Protein AF-A0A370B8Z1-F1 (afdb_monomer_lite)

Foldseek 3Di:
DDWAAAPPQWIFDWDPDWDFLLVAPLQFFWDWDFDDDPPDPDGPGTHIYRDDDDRDDRRDTTIGTPDIDGDPPPPPD

Organism: NCBI:txid2282652

Structure (mmCIF, N/CA/C/O backbone):
data_AF-A0A370B8Z1-F1
#
_entry.id   AF-A0A370B8Z1-F1
#
loop_
_atom_site.group_PDB
_atom_site.id
_atom_site.type_symbol
_atom_site.label_atom_id
_atom_site.label_alt_id
_atom_site.label_comp_id
_atom_site.label_asym_id
_atom_site.label_entity_id
_atom_site.label_seq_id
_atom_site.pdbx_PDB_ins_code
_atom_site.Cartn_x
_atom_site.Cartn_y
_atom_site.Cartn_z
_atom_site.occupancy
_atom_site.B_iso_or_equiv
_atom_site.auth_seq_id
_atom_site.auth_comp_id
_atom_site.auth_asym_id
_atom_site.auth_atom_id
_atom_site.pdbx_PDB_model_num
ATOM 1 N N . MET A 1 1 ? -7.656 2.701 -10.669 1.00 67.94 1 MET A N 1
ATOM 2 C CA . MET A 1 1 ? -6.660 2.477 -9.591 1.00 67.94 1 MET A CA 1
ATOM 3 C C . MET A 1 1 ? -5.701 1.390 -10.032 1.00 67.94 1 MET A C 1
ATOM 5 O O . MET A 1 1 ? -6.170 0.352 -10.490 1.00 67.94 1 MET A O 1
ATOM 9 N N . ARG A 1 2 ? -4.390 1.641 -9.953 1.00 77.12 2 ARG A N 1
ATOM 10 C CA . ARG A 1 2 ? -3.351 0.712 -10.420 1.00 77.12 2 ARG A CA 1
ATOM 11 C C . ARG A 1 2 ? -3.109 -0.385 -9.367 1.00 77.12 2 ARG A C 1
ATOM 13 O O . ARG A 1 2 ? -3.058 -0.053 -8.182 1.00 77.12 2 ARG A O 1
ATOM 20 N N . PRO A 1 3 ? -3.016 -1.669 -9.748 1.00 86.81 3 PRO A N 1
ATOM 21 C CA . PRO A 1 3 ? -2.575 -2.718 -8.837 1.00 86.81 3 PRO A CA 1
ATOM 22 C C . PRO A 1 3 ? -1.055 -2.627 -8.622 1.00 86.81 3 PRO A C 1
ATOM 24 O O . PRO A 1 3 ? -0.315 -2.325 -9.558 1.00 86.81 3 PRO A O 1
ATOM 27 N N . TYR A 1 4 ? -0.600 -2.901 -7.401 1.00 88.94 4 TYR A N 1
ATOM 28 C C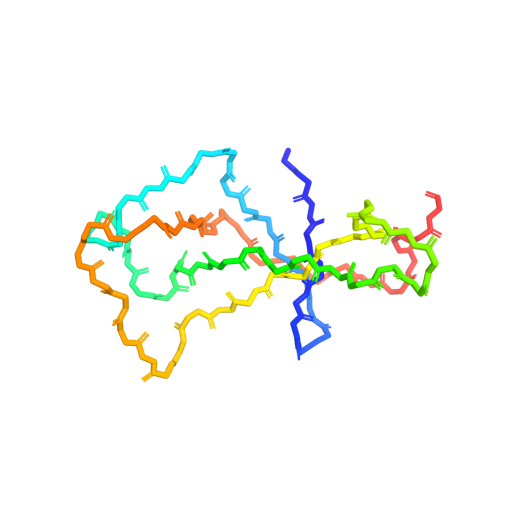A . TYR A 1 4 ? 0.816 -2.947 -7.028 1.00 88.94 4 TYR A CA 1
ATOM 29 C C . TYR A 1 4 ? 1.189 -4.348 -6.541 1.00 88.94 4 TYR A C 1
ATOM 31 O O . TYR A 1 4 ? 0.385 -4.951 -5.819 1.00 88.94 4 TYR A O 1
ATOM 39 N N . PRO A 1 5 ? 2.377 -4.866 -6.897 1.00 91.25 5 PRO A N 1
ATOM 40 C CA . PRO A 1 5 ? 2.871 -6.113 -6.335 1.00 91.25 5 PRO A CA 1
ATOM 41 C C . PRO A 1 5 ? 3.156 -5.922 -4.843 1.00 91.25 5 PRO A C 1
ATOM 43 O O . PRO A 1 5 ? 3.489 -4.825 -4.400 1.00 91.25 5 PRO A O 1
ATOM 46 N N . THR A 1 6 ? 3.024 -6.989 -4.069 1.00 89.25 6 THR A N 1
ATOM 47 C CA . THR A 1 6 ? 3.332 -7.037 -2.635 1.00 89.25 6 THR A CA 1
ATOM 48 C C . THR A 1 6 ? 4.595 -7.851 -2.388 1.00 89.25 6 THR A C 1
ATOM 50 O O . THR A 1 6 ? 5.043 -8.591 -3.258 1.00 89.25 6 THR A O 1
ATOM 53 N N . ASN A 1 7 ? 5.161 -7.752 -1.189 1.00 85.69 7 ASN A N 1
ATOM 54 C CA . ASN A 1 7 ? 6.361 -8.491 -0.787 1.00 85.69 7 ASN A CA 1
ATOM 55 C C . ASN A 1 7 ? 6.132 -9.987 -0.466 1.00 85.69 7 ASN A C 1
ATOM 57 O O . ASN A 1 7 ? 7.009 -10.616 0.117 1.00 85.69 7 ASN A O 1
ATOM 61 N N . TYR A 1 8 ? 4.967 -10.547 -0.797 1.00 85.44 8 TYR A N 1
ATOM 62 C CA . TYR A 1 8 ? 4.620 -11.963 -0.598 1.00 85.44 8 TYR A CA 1
ATOM 63 C C . TYR A 1 8 ? 3.838 -12.530 -1.798 1.00 85.44 8 TYR A C 1
ATOM 65 O O . TYR A 1 8 ? 2.866 -13.267 -1.638 1.00 85.44 8 TYR A O 1
ATOM 73 N N . ASP A 1 9 ? 4.239 -12.127 -3.008 1.00 76.19 9 ASP A N 1
ATOM 74 C CA . ASP A 1 9 ? 3.746 -12.643 -4.295 1.00 76.19 9 ASP A CA 1
ATOM 75 C C . ASP A 1 9 ? 2.226 -12.529 -4.509 1.00 76.19 9 ASP A C 1
ATOM 77 O O . ASP A 1 9 ? 1.585 -13.337 -5.181 1.00 76.19 9 ASP A O 1
ATOM 81 N N . ARG A 1 10 ? 1.620 -11.474 -3.955 1.00 84.81 10 ARG A N 1
ATOM 82 C CA . ARG A 1 10 ? 0.244 -11.047 -4.267 1.00 84.81 10 ARG A CA 1
ATOM 83 C C . ARG A 1 10 ? 0.211 -9.627 -4.803 1.00 84.81 10 ARG A C 1
ATOM 85 O O . ARG A 1 10 ? 1.209 -8.919 -4.730 1.00 84.81 10 ARG A O 1
ATOM 92 N N . TRP A 1 11 ? -0.949 -9.184 -5.276 1.00 88.81 11 TRP A N 1
ATOM 93 C CA . TRP A 1 11 ? -1.165 -7.807 -5.708 1.00 88.81 11 TRP A CA 1
ATOM 94 C C . TRP A 1 11 ? -2.237 -7.117 -4.855 1.00 88.81 11 TRP A C 1
ATOM 96 O O . TRP A 1 11 ? -3.130 -7.744 -4.279 1.00 88.81 11 TRP A O 1
ATOM 106 N N . VAL A 1 12 ? -2.166 -5.792 -4.760 1.00 88.62 12 VAL A N 1
ATOM 107 C CA . VAL A 1 12 ? -3.137 -4.985 -4.011 1.00 88.62 12 VAL A CA 1
ATOM 108 C C . VAL A 1 12 ? -3.492 -3.717 -4.773 1.00 88.62 12 VAL A C 1
ATOM 110 O O . VAL A 1 12 ? -2.648 -3.100 -5.421 1.00 88.62 12 VAL A O 1
ATOM 113 N N . ARG A 1 13 ? -4.762 -3.316 -4.706 1.00 90.69 13 ARG A N 1
ATOM 114 C CA . ARG A 1 13 ? -5.226 -2.019 -5.202 1.00 90.69 13 ARG A CA 1
ATOM 115 C C . ARG A 1 13 ? -5.291 -1.037 -4.042 1.00 90.69 13 ARG A C 1
ATOM 117 O O . ARG A 1 13 ? -6.052 -1.240 -3.092 1.00 90.69 13 ARG A O 1
ATOM 124 N N . LEU A 1 14 ? -4.496 0.021 -4.139 1.00 89.56 14 LEU A N 1
ATOM 125 C CA . LEU A 1 14 ? -4.405 1.071 -3.130 1.00 89.56 14 LEU A CA 1
ATOM 126 C C . LEU A 1 14 ? -5.234 2.295 -3.523 1.00 89.56 14 LEU A C 1
ATOM 128 O O . LEU A 1 14 ? -5.503 2.528 -4.704 1.00 89.56 14 LEU A O 1
ATOM 132 N N . ALA A 1 15 ? -5.629 3.063 -2.509 1.00 88.44 15 ALA A N 1
ATOM 133 C CA . ALA A 1 15 ? -6.203 4.393 -2.641 1.00 88.44 15 ALA A CA 1
ATOM 134 C C . ALA A 1 15 ? -5.299 5.306 -3.473 1.00 88.44 15 ALA A C 1
ATOM 136 O O . ALA A 1 15 ? -4.081 5.168 -3.453 1.00 88.44 15 ALA A O 1
ATOM 137 N N . ALA A 1 16 ? -5.894 6.279 -4.161 1.00 85.25 16 ALA A N 1
ATOM 138 C CA . ALA A 1 16 ? -5.115 7.326 -4.821 1.00 85.25 16 ALA A CA 1
ATOM 139 C C . ALA A 1 16 ? -4.558 8.362 -3.828 1.00 85.25 16 ALA A C 1
ATOM 141 O O . ALA A 1 16 ? -3.591 9.048 -4.141 1.00 85.25 16 ALA A O 1
ATOM 142 N N . LYS A 1 17 ? -5.181 8.489 -2.650 1.00 88.75 17 LYS A N 1
ATOM 143 C CA . LYS A 1 17 ? -4.827 9.469 -1.624 1.00 88.75 17 LYS A CA 1
ATOM 144 C C . LYS A 1 17 ? -4.366 8.760 -0.358 1.00 88.75 17 LYS A C 1
ATOM 146 O O . LYS A 1 17 ? -4.997 7.796 0.079 1.00 88.75 17 LYS A O 1
ATOM 151 N N . GLU A 1 18 ? -3.302 9.279 0.233 1.00 91.94 18 GLU A N 1
ATOM 152 C CA . GLU A 1 18 ? -2.858 8.868 1.557 1.00 91.94 18 GLU A CA 1
ATOM 153 C C . GLU A 1 18 ? -3.769 9.443 2.645 1.00 91.94 18 GLU A C 1
ATOM 155 O O . GLU A 1 18 ? -4.302 10.550 2.522 1.00 91.94 18 GLU A O 1
ATOM 160 N N . LEU A 1 19 ? -3.947 8.680 3.717 1.00 92.94 19 LEU A N 1
ATOM 161 C CA . LEU A 1 19 ? -4.692 9.096 4.899 1.00 92.94 19 LEU A CA 1
ATOM 162 C C . LEU A 1 19 ? -3.821 8.920 6.147 1.00 92.94 19 LEU A C 1
ATOM 164 O O . LEU A 1 19 ? -2.959 8.037 6.156 1.00 92.94 19 LEU A O 1
ATOM 168 N N . PRO A 1 20 ? -4.052 9.709 7.210 1.00 94.31 20 PRO A N 1
ATOM 169 C CA . PRO A 1 20 ? -3.419 9.475 8.500 1.00 94.31 20 PRO A CA 1
ATOM 170 C C . PRO A 1 20 ? -3.726 8.065 9.011 1.00 94.31 20 PRO A C 1
ATOM 172 O O . PRO A 1 20 ? -4.853 7.580 8.896 1.00 94.31 20 PRO A O 1
ATOM 175 N N . ALA A 1 21 ? -2.746 7.404 9.620 1.00 92.56 21 ALA A N 1
ATOM 176 C CA . ALA A 1 21 ? -2.896 6.036 10.102 1.00 92.56 21 ALA A CA 1
ATOM 177 C C . ALA A 1 21 ? -4.062 5.858 11.084 1.00 92.56 21 ALA A C 1
ATOM 179 O O . ALA A 1 21 ? -4.716 4.812 11.073 1.00 92.56 21 ALA A O 1
ATOM 180 N N . LYS A 1 22 ? -4.359 6.872 11.906 1.00 92.88 22 LYS A N 1
ATOM 181 C CA . LYS A 1 22 ? -5.500 6.853 12.836 1.00 92.88 22 LYS A CA 1
ATOM 182 C C . LYS A 1 22 ? -6.859 6.706 12.139 1.00 92.88 22 LYS A C 1
ATOM 184 O O . LYS A 1 22 ? -7.776 6.151 12.732 1.00 92.88 22 LYS A O 1
ATOM 189 N N . ASP A 1 23 ? -6.963 7.148 10.886 1.00 94.12 23 ASP A N 1
ATOM 190 C CA . ASP A 1 23 ? -8.206 7.149 10.109 1.00 94.12 23 ASP A CA 1
ATOM 191 C C . ASP A 1 23 ? -8.366 5.868 9.267 1.00 94.12 23 ASP A C 1
ATOM 193 O O . ASP A 1 23 ? -9.380 5.665 8.601 1.00 94.12 23 ASP A O 1
ATOM 197 N N . VAL A 1 24 ? -7.367 4.978 9.285 1.00 90.38 24 VAL A N 1
ATOM 198 C CA . VAL A 1 24 ? -7.337 3.749 8.484 1.00 90.38 24 VAL A CA 1
ATOM 199 C C . VAL A 1 24 ? -7.196 2.546 9.414 1.00 90.38 24 VAL A C 1
ATOM 201 O O . VAL A 1 24 ? -6.247 2.501 10.190 1.00 90.38 24 VAL A O 1
ATOM 204 N N . PRO A 1 25 ? -8.061 1.519 9.345 1.00 89.44 25 PRO A N 1
ATOM 205 C CA . PRO A 1 25 ? -7.881 0.312 10.152 1.00 89.44 25 PRO A CA 1
ATOM 206 C C . PRO A 1 25 ? -6.552 -0.387 9.835 1.00 89.44 25 PRO A C 1
ATOM 208 O O . PRO A 1 25 ? -6.218 -0.541 8.661 1.00 89.44 25 PRO A O 1
ATOM 211 N N . ALA A 1 26 ? -5.839 -0.886 10.853 1.00 87.81 26 ALA A N 1
ATOM 212 C CA . ALA A 1 26 ? -4.492 -1.469 10.727 1.00 87.81 26 ALA A CA 1
ATOM 213 C C . ALA A 1 26 ? -4.341 -2.469 9.564 1.00 87.81 26 ALA A C 1
ATOM 215 O O . ALA A 1 26 ? -3.416 -2.377 8.761 1.00 87.81 26 ALA A O 1
ATOM 216 N N . ARG A 1 27 ? -5.320 -3.366 9.384 1.00 86.75 27 ARG A N 1
ATOM 217 C CA . ARG A 1 27 ? -5.336 -4.364 8.297 1.00 86.75 27 ARG A CA 1
ATOM 218 C C . ARG A 1 27 ? -5.347 -3.770 6.880 1.00 86.75 27 ARG A C 1
ATOM 220 O O . ARG A 1 27 ? -5.045 -4.484 5.923 1.00 86.75 27 ARG A O 1
ATOM 227 N N . TYR A 1 28 ? -5.707 -2.503 6.724 1.00 89.56 28 TYR A N 1
ATOM 228 C CA . TYR A 1 28 ? -5.777 -1.805 5.443 1.00 89.56 28 TYR A CA 1
ATOM 229 C C . TYR A 1 28 ? -4.675 -0.764 5.266 1.00 89.56 28 TYR A C 1
ATOM 231 O O . TYR A 1 28 ? -4.731 -0.021 4.293 1.00 89.56 28 TYR A O 1
ATOM 239 N N . ARG A 1 29 ? -3.683 -0.708 6.161 1.00 91.81 29 ARG A N 1
ATOM 240 C CA . ARG A 1 29 ? -2.570 0.238 6.063 1.00 91.81 29 ARG A CA 1
ATOM 241 C C . ARG A 1 29 ? -1.428 -0.340 5.239 1.00 91.81 29 ARG A C 1
ATOM 243 O O . ARG A 1 29 ? -0.872 -1.390 5.574 1.00 91.81 29 ARG A O 1
ATOM 250 N N . TRP A 1 30 ? -1.062 0.377 4.187 1.00 92.56 30 TRP A N 1
ATOM 251 C CA . TRP A 1 30 ? 0.028 0.012 3.291 1.00 92.56 30 TRP A CA 1
ATOM 252 C C . TRP A 1 30 ? 0.969 1.185 3.058 1.00 92.56 30 TRP A C 1
ATOM 254 O O . TRP A 1 30 ? 0.598 2.343 3.248 1.00 92.56 30 TRP A O 1
ATOM 264 N N . ARG A 1 31 ? 2.181 0.876 2.602 1.00 91.75 31 ARG A N 1
ATOM 265 C CA . ARG A 1 31 ? 3.137 1.839 2.044 1.00 91.75 31 ARG A CA 1
ATOM 266 C C . ARG A 1 31 ? 3.594 1.377 0.673 1.00 91.75 31 ARG A C 1
ATOM 268 O O . ARG A 1 31 ? 3.687 0.174 0.435 1.00 91.75 31 ARG A O 1
ATOM 275 N N . LEU A 1 32 ? 3.908 2.329 -0.200 1.00 91.38 32 LEU A N 1
ATOM 276 C CA . LEU A 1 32 ? 4.636 2.054 -1.433 1.00 91.38 32 LEU A CA 1
ATOM 277 C C . LEU A 1 32 ? 6.115 2.312 -1.192 1.00 91.38 32 LEU A C 1
ATOM 279 O O . LEU A 1 32 ? 6.505 3.423 -0.845 1.00 91.38 32 LEU A O 1
ATOM 283 N N . LEU A 1 33 ? 6.928 1.281 -1.382 1.00 90.25 33 LEU A N 1
ATOM 284 C CA . LEU A 1 33 ? 8.374 1.411 -1.359 1.00 90.25 33 LEU A CA 1
ATOM 285 C C . LEU A 1 33 ? 8.890 1.452 -2.798 1.00 90.25 33 LEU A C 1
ATOM 287 O O . LEU A 1 33 ? 8.488 0.601 -3.600 1.00 90.25 33 LEU A O 1
ATOM 291 N N . PRO A 1 34 ? 9.746 2.425 -3.151 1.00 90.25 34 PRO A N 1
ATOM 292 C CA . PRO A 1 34 ? 10.361 2.466 -4.467 1.00 90.25 34 PRO A CA 1
ATOM 293 C C . PRO A 1 34 ? 11.297 1.269 -4.642 1.00 90.25 34 PRO A C 1
ATOM 295 O O . PRO A 1 34 ? 12.070 0.928 -3.746 1.00 90.25 34 PRO A O 1
ATOM 298 N N . LEU A 1 35 ? 11.243 0.645 -5.814 1.00 87.19 35 LEU A N 1
ATOM 299 C CA . LEU A 1 35 ? 12.222 -0.353 -6.220 1.00 87.19 35 LEU A CA 1
ATOM 300 C C . LEU A 1 35 ? 13.449 0.374 -6.784 1.00 87.19 35 LEU A C 1
ATOM 302 O O . LEU A 1 35 ? 13.299 1.200 -7.694 1.00 87.19 35 LEU A O 1
ATOM 306 N N . PRO A 1 36 ? 14.654 0.104 -6.252 1.00 82.56 36 PRO A N 1
ATOM 307 C CA . PRO A 1 36 ? 15.856 0.788 -6.695 1.00 82.56 36 PRO A CA 1
ATOM 308 C C . PRO A 1 36 ? 16.165 0.439 -8.154 1.00 82.56 36 PRO A C 1
ATOM 310 O O . PRO A 1 36 ? 16.139 -0.726 -8.558 1.00 82.56 36 PRO A O 1
ATOM 313 N N . ALA A 1 37 ? 16.501 1.458 -8.942 1.00 80.69 37 ALA A N 1
ATOM 314 C CA . ALA A 1 37 ? 17.064 1.275 -10.270 1.00 80.69 37 ALA A CA 1
ATOM 315 C C . ALA A 1 37 ? 18.589 1.166 -10.155 1.00 80.69 37 ALA A C 1
ATOM 317 O O . ALA A 1 37 ? 19.220 1.986 -9.495 1.00 80.69 37 ALA A O 1
ATOM 318 N N . ARG A 1 38 ? 19.203 0.176 -10.817 1.00 79.75 38 ARG A N 1
ATOM 319 C CA . ARG A 1 38 ? 20.661 -0.058 -10.723 1.00 79.75 38 ARG A CA 1
ATOM 320 C C . ARG A 1 38 ? 21.515 1.139 -11.163 1.00 79.75 38 ARG A C 1
ATOM 322 O O . ARG A 1 38 ? 22.632 1.275 -10.685 1.00 79.75 38 ARG A O 1
ATOM 329 N N . TYR A 1 39 ? 21.000 1.979 -12.061 1.00 83.75 39 TYR A N 1
ATOM 330 C CA . TYR A 1 39 ? 21.763 3.060 -12.699 1.00 83.75 39 TYR A CA 1
ATOM 331 C C . TYR A 1 39 ? 20.994 4.388 -12.781 1.00 83.75 39 TYR A C 1
ATOM 333 O O . TYR A 1 39 ? 21.342 5.248 -13.583 1.00 83.75 39 TYR A O 1
ATOM 341 N N . SER A 1 40 ? 19.918 4.561 -12.006 1.00 78.75 40 SER A N 1
ATOM 342 C CA . SER A 1 40 ? 19.077 5.762 -12.072 1.00 78.75 40 SER A CA 1
ATOM 343 C C . SER A 1 40 ? 18.559 6.165 -10.696 1.00 78.75 40 SER A C 1
ATOM 345 O O . SER A 1 40 ? 18.280 5.316 -9.853 1.00 78.75 40 SER A O 1
ATOM 347 N N . ALA A 1 41 ? 18.388 7.471 -10.492 1.00 77.62 41 ALA A N 1
ATOM 348 C CA . ALA A 1 41 ? 17.673 8.015 -9.338 1.00 77.62 41 ALA A CA 1
ATOM 349 C C . ALA A 1 41 ? 16.145 7.842 -9.458 1.00 77.62 41 ALA A C 1
ATOM 351 O O . ALA A 1 41 ? 15.422 8.013 -8.478 1.00 77.62 41 ALA A O 1
ATOM 352 N N . VAL A 1 42 ? 15.643 7.506 -10.651 1.00 82.25 42 VAL A N 1
ATOM 353 C CA . VAL A 1 42 ? 14.220 7.256 -10.898 1.00 82.25 42 VAL A CA 1
ATOM 354 C C . VAL A 1 42 ? 13.896 5.796 -10.557 1.00 82.25 42 VAL A C 1
ATOM 356 O O . VAL A 1 42 ? 14.525 4.903 -11.130 1.00 82.25 42 VAL A O 1
ATOM 359 N N . PRO A 1 43 ? 12.917 5.522 -9.674 1.00 82.12 43 PRO A N 1
ATOM 360 C CA . PRO A 1 43 ? 12.498 4.159 -9.359 1.00 82.12 43 PRO A CA 1
ATOM 361 C C . PRO A 1 43 ? 11.999 3.407 -10.597 1.00 82.12 43 PRO A C 1
ATOM 363 O O . PRO A 1 43 ? 11.232 3.947 -11.393 1.00 82.12 43 PRO A O 1
ATOM 366 N N . THR A 1 44 ? 12.368 2.132 -10.732 1.00 85.38 44 THR A N 1
ATOM 367 C CA . THR A 1 44 ? 11.848 1.245 -11.797 1.00 85.38 44 THR A CA 1
ATOM 368 C C . THR A 1 44 ? 10.418 0.781 -11.528 1.00 85.38 44 THR A C 1
ATOM 370 O O . THR A 1 44 ? 9.720 0.334 -12.435 1.00 85.38 44 THR A O 1
ATOM 373 N N . GLY A 1 45 ? 9.962 0.889 -10.282 1.00 88.06 45 GLY A N 1
ATOM 374 C CA . GLY A 1 45 ? 8.626 0.501 -9.862 1.00 88.06 45 GLY A CA 1
ATOM 375 C C . GLY A 1 45 ? 8.412 0.739 -8.375 1.00 88.06 45 GLY A C 1
ATOM 376 O O . GLY A 1 45 ? 9.251 1.332 -7.698 1.00 88.06 45 GLY A O 1
ATOM 377 N N . PHE A 1 46 ? 7.282 0.254 -7.868 1.00 91.31 46 PHE A N 1
ATOM 378 C CA . PHE A 1 46 ? 6.947 0.307 -6.450 1.00 91.31 46 PHE A CA 1
ATOM 379 C C . PHE A 1 46 ? 6.403 -1.040 -5.994 1.00 91.31 46 PHE A C 1
ATOM 381 O O . PHE A 1 46 ? 5.649 -1.683 -6.726 1.00 91.31 46 PHE A O 1
ATOM 388 N N . VAL A 1 47 ? 6.741 -1.423 -4.768 1.00 91.12 47 VAL A N 1
ATOM 389 C CA . VAL A 1 47 ? 6.160 -2.574 -4.076 1.00 91.12 47 VAL A CA 1
ATOM 390 C C . VAL A 1 47 ? 5.294 -2.084 -2.920 1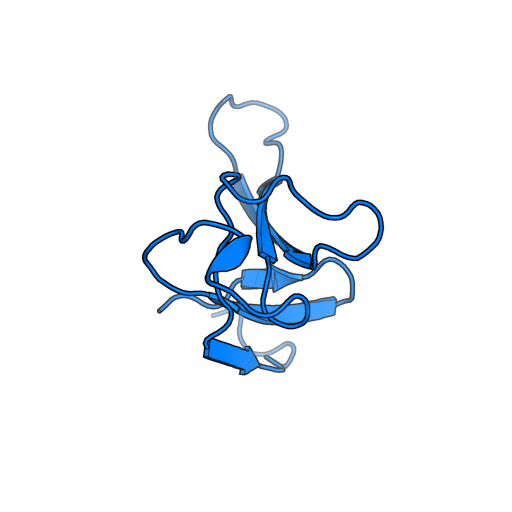.00 91.12 47 VAL A C 1
ATOM 392 O O . VAL A 1 47 ? 5.675 -1.180 -2.176 1.00 91.12 47 VAL A O 1
ATOM 395 N N . ALA A 1 48 ? 4.107 -2.661 -2.779 1.00 92.06 48 ALA A N 1
ATOM 396 C CA . ALA A 1 48 ? 3.198 -2.393 -1.680 1.00 92.06 48 ALA A CA 1
ATOM 397 C C . ALA A 1 48 ? 3.536 -3.288 -0.484 1.00 92.06 48 ALA A C 1
ATOM 399 O O . ALA A 1 48 ? 3.478 -4.514 -0.566 1.00 92.06 48 ALA A O 1
ATOM 400 N N . VAL A 1 49 ? 3.848 -2.675 0.653 1.00 90.88 49 VAL A N 1
ATOM 401 C CA . VAL A 1 49 ? 4.165 -3.383 1.896 1.00 90.88 49 VAL A CA 1
ATOM 402 C C . VAL A 1 49 ? 3.074 -3.115 2.918 1.00 90.88 49 VAL A C 1
ATOM 404 O O . VAL A 1 49 ? 2.712 -1.962 3.169 1.00 90.88 49 VAL A O 1
ATOM 407 N N . ARG A 1 50 ? 2.536 -4.188 3.503 1.00 89.50 50 ARG A N 1
ATOM 408 C CA . ARG A 1 50 ? 1.579 -4.085 4.606 1.00 89.50 50 ARG A CA 1
ATOM 409 C C . ARG A 1 50 ? 2.326 -3.713 5.879 1.00 89.50 50 ARG A C 1
ATOM 411 O O . ARG A 1 50 ? 3.338 -4.329 6.206 1.00 89.50 50 ARG A O 1
ATOM 418 N N . ILE A 1 51 ? 1.817 -2.731 6.612 1.00 88.81 51 ILE A N 1
ATOM 419 C CA . ILE A 1 51 ? 2.421 -2.333 7.884 1.00 88.81 51 ILE A CA 1
ATOM 420 C C . ILE A 1 51 ? 2.004 -3.362 8.943 1.00 88.81 51 ILE A C 1
ATOM 422 O O . ILE A 1 51 ? 0.820 -3.468 9.253 1.00 88.81 51 ILE A O 1
ATOM 426 N N . GLY A 1 52 ? 2.950 -4.178 9.423 1.00 72.69 52 GLY A N 1
ATOM 427 C CA . GLY A 1 52 ? 2.644 -5.338 10.277 1.00 72.69 52 GLY A CA 1
ATOM 428 C C . GLY A 1 52 ? 3.555 -5.557 11.488 1.00 72.69 52 GLY A C 1
ATOM 429 O O . GLY A 1 52 ? 3.321 -6.508 12.222 1.00 72.69 52 GLY A O 1
ATOM 430 N N . GLY A 1 53 ? 4.573 -4.717 11.701 1.00 69.94 53 GLY A N 1
ATOM 431 C CA . GLY A 1 53 ? 5.543 -4.890 12.797 1.00 69.94 53 GLY A CA 1
ATOM 432 C C . GLY A 1 53 ? 5.636 -3.688 13.735 1.00 69.94 53 GLY A C 1
ATOM 433 O O . GLY A 1 53 ? 5.583 -3.844 14.950 1.00 69.94 53 GLY A O 1
ATOM 434 N N . THR A 1 54 ? 5.719 -2.483 13.175 1.00 72.12 54 THR A N 1
ATOM 435 C CA . THR A 1 54 ? 5.715 -1.231 13.939 1.00 72.12 54 THR A CA 1
ATOM 436 C C . THR A 1 54 ? 4.452 -0.468 13.597 1.00 72.12 54 THR A C 1
ATOM 438 O O . THR A 1 54 ? 4.212 -0.162 12.427 1.00 72.12 54 THR A O 1
ATOM 441 N N . GLU A 1 55 ? 3.638 -0.199 14.614 1.00 82.56 55 GLU A N 1
ATOM 442 C CA . GLU A 1 55 ? 2.450 0.627 14.449 1.00 82.56 55 GLU A CA 1
ATOM 443 C C . GLU A 1 55 ? 2.896 2.041 14.036 1.00 82.56 55 GLU A C 1
ATOM 445 O O . GLU A 1 55 ? 3.729 2.640 14.723 1.00 82.56 55 GLU A O 1
ATOM 450 N N . PRO A 1 56 ? 2.403 2.568 12.905 1.00 87.12 56 PRO A N 1
ATOM 451 C CA . PRO A 1 56 ? 2.747 3.910 12.465 1.00 87.12 56 PRO A CA 1
ATOM 452 C C . PRO A 1 56 ? 2.178 4.933 13.450 1.00 87.12 56 PRO A C 1
ATOM 454 O O . PRO A 1 56 ? 1.126 4.708 14.057 1.00 87.12 56 PRO A O 1
ATOM 457 N N . LEU A 1 57 ? 2.837 6.084 13.588 1.00 91.88 57 LEU A N 1
ATOM 458 C CA . LEU A 1 57 ? 2.293 7.164 14.410 1.00 91.88 57 LEU A CA 1
ATOM 459 C C . LEU A 1 57 ? 0.894 7.570 13.900 1.00 91.88 57 LEU A C 1
ATO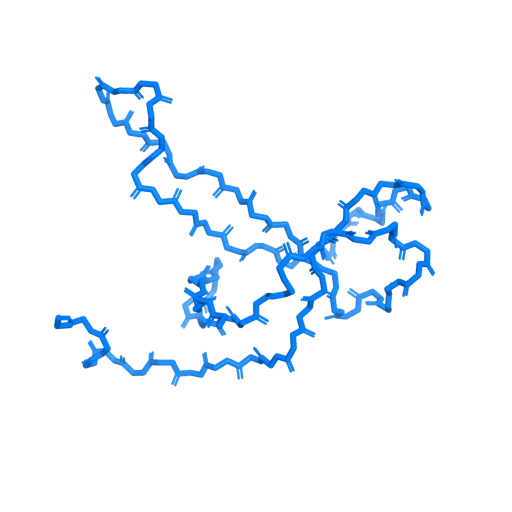M 461 O O . LEU A 1 57 ? 0.645 7.524 12.695 1.00 91.88 57 LEU A O 1
ATOM 465 N N . PRO A 1 58 ? -0.024 8.043 14.764 1.00 88.00 58 PRO A N 1
ATOM 466 C CA . PRO A 1 58 ? -1.391 8.394 14.362 1.00 88.00 58 PRO A CA 1
ATOM 467 C C . PRO A 1 58 ? -1.489 9.358 13.167 1.00 88.00 58 PRO A C 1
ATOM 469 O O . PRO A 1 58 ? -2.444 9.281 12.394 1.00 88.00 58 PRO A O 1
ATOM 472 N N . GLY A 1 59 ? -0.518 10.267 13.028 1.00 90.75 59 GLY A N 1
ATOM 473 C CA . GLY A 1 59 ? -0.427 11.235 11.932 1.00 90.75 59 GLY A CA 1
ATOM 474 C C . GLY A 1 59 ? 0.410 10.783 10.733 1.00 90.75 59 GLY A C 1
ATOM 475 O O . GLY A 1 59 ? 0.434 11.492 9.731 1.00 90.75 59 GLY A O 1
ATOM 476 N N . GLU A 1 60 ? 1.095 9.638 10.809 1.00 92.38 60 GLU A N 1
ATOM 477 C CA . GLU A 1 60 ? 1.841 9.108 9.668 1.00 92.38 60 GLU A CA 1
ATOM 478 C C . GLU A 1 60 ? 0.889 8.724 8.541 1.00 92.38 60 GLU A C 1
ATOM 480 O O . GLU A 1 60 ? -0.157 8.108 8.760 1.00 92.38 60 GLU A O 1
ATOM 485 N N . MET A 1 61 ? 1.281 9.080 7.323 1.00 93.19 61 MET A N 1
ATOM 486 C CA . MET A 1 61 ? 0.497 8.813 6.130 1.00 93.19 61 MET A CA 1
ATOM 487 C C . MET A 1 61 ? 0.637 7.350 5.708 1.00 93.19 61 MET A C 1
ATOM 489 O O . MET A 1 61 ? 1.726 6.766 5.705 1.00 93.19 61 MET A O 1
ATOM 493 N N . VAL A 1 62 ? -0.499 6.748 5.370 1.00 93.19 62 VAL A N 1
ATOM 494 C CA . VAL A 1 62 ? -0.603 5.381 4.862 1.00 93.19 62 VAL A CA 1
ATOM 495 C C . VAL A 1 62 ? -1.523 5.358 3.650 1.00 93.19 62 VAL A C 1
ATOM 497 O O . VAL A 1 62 ? -2.400 6.207 3.498 1.00 93.19 62 VAL A O 1
ATOM 500 N N . LEU A 1 63 ? -1.354 4.350 2.800 1.00 92.94 63 LEU A N 1
ATOM 501 C CA . LEU A 1 63 ? -2.221 4.089 1.657 1.00 92.94 63 LEU A CA 1
ATOM 502 C C . LEU A 1 63 ? -3.282 3.046 2.034 1.00 92.94 63 LEU A C 1
ATOM 504 O O . LEU A 1 63 ? -2.937 1.882 2.261 1.00 92.94 63 LEU A O 1
ATOM 508 N N . PRO A 1 64 ? -4.573 3.419 2.092 1.00 89.94 64 PRO A N 1
ATOM 509 C CA . PRO A 1 64 ? -5.652 2.462 2.297 1.00 89.94 64 PRO A CA 1
ATOM 510 C C . PRO A 1 64 ? -5.755 1.449 1.150 1.00 89.94 64 PRO A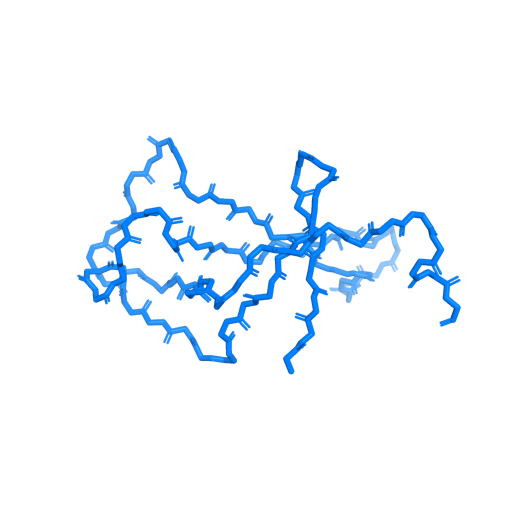 C 1
ATOM 512 O O . PRO A 1 64 ? -5.746 1.825 -0.025 1.00 89.94 64 PRO A O 1
ATOM 515 N N . ALA A 1 65 ? -5.946 0.168 1.462 1.00 85.38 65 ALA A N 1
ATOM 516 C CA . ALA A 1 65 ? -6.333 -0.821 0.452 1.00 85.38 65 ALA A CA 1
ATOM 517 C C . ALA A 1 65 ? -7.834 -0.763 0.141 1.00 85.38 65 ALA A C 1
ATOM 519 O O . ALA A 1 65 ? -8.659 -0.717 1.049 1.00 85.38 65 ALA A O 1
ATOM 520 N N . HIS A 1 66 ? -8.172 -0.834 -1.149 1.00 76.88 66 HIS A N 1
ATOM 521 C CA . HIS A 1 66 ? -9.554 -0.959 -1.629 1.00 76.88 66 HIS A CA 1
ATOM 522 C C . HIS A 1 66 ? -9.937 -2.419 -1.922 1.00 76.88 66 HIS A C 1
ATOM 524 O O . HIS A 1 66 ? -11.083 -2.801 -1.724 1.00 76.88 66 HIS A O 1
ATOM 530 N N . ALA A 1 67 ? -8.982 -3.243 -2.371 1.00 68.19 67 ALA A N 1
ATOM 531 C CA . ALA A 1 67 ? -9.135 -4.691 -2.544 1.00 68.19 67 ALA A CA 1
ATOM 532 C C . ALA A 1 67 ? -7.758 -5.356 -2.735 1.00 68.19 67 ALA A C 1
ATOM 534 O O . ALA A 1 67 ? -6.885 -4.792 -3.400 1.00 68.19 67 ALA A O 1
ATOM 535 N N . ALA A 1 68 ? -7.562 -6.564 -2.201 1.00 61.91 68 ALA A N 1
ATOM 536 C CA . ALA A 1 68 ? -6.447 -7.428 -2.598 1.00 61.91 68 ALA A CA 1
ATOM 537 C C . ALA A 1 68 ? -6.832 -8.177 -3.883 1.00 61.91 68 ALA A C 1
ATOM 539 O O . ALA A 1 68 ? -7.919 -8.746 -3.950 1.00 61.91 68 ALA A O 1
ATOM 540 N N . VAL A 1 69 ? -5.969 -8.167 -4.899 1.00 59.97 69 VAL A N 1
ATOM 541 C CA . VAL A 1 69 ? -6.202 -8.866 -6.171 1.00 59.97 69 VAL A CA 1
ATOM 542 C C . VAL A 1 69 ? -5.130 -9.936 -6.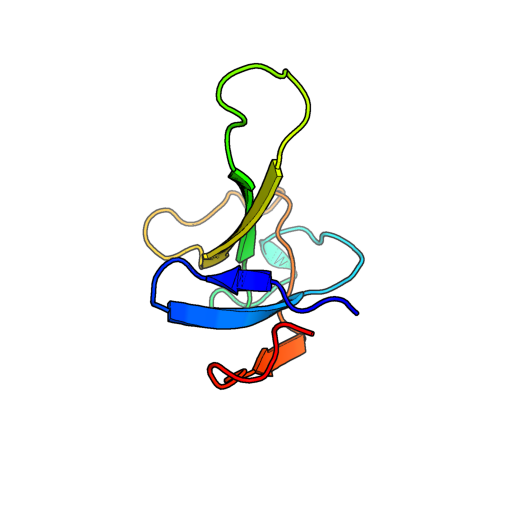351 1.00 59.97 69 VAL A C 1
ATOM 544 O O . VAL A 1 69 ? -3.945 -9.671 -6.190 1.00 59.97 69 VAL A O 1
ATOM 547 N N . CYS A 1 70 ? -5.523 -11.165 -6.673 1.00 57.09 70 CYS A N 1
ATOM 548 C CA . CYS A 1 70 ? -4.576 -12.161 -7.167 1.00 57.09 70 CYS A CA 1
ATOM 549 C C . CYS A 1 70 ? -4.510 -11.969 -8.682 1.00 57.09 70 CYS A C 1
ATOM 551 O O . CYS A 1 70 ? -5.407 -12.415 -9.391 1.00 57.09 70 CYS A O 1
ATOM 553 N N . LEU A 1 71 ? -3.520 -11.226 -9.176 1.00 57.69 71 LEU A N 1
ATOM 554 C CA . LEU A 1 71 ? -3.235 -11.223 -10.607 1.00 57.69 71 LEU A CA 1
ATOM 555 C C . LEU A 1 71 ? -2.384 -12.462 -10.880 1.00 57.69 71 LEU A C 1
ATOM 557 O O . LEU A 1 71 ? -1.288 -12.583 -10.337 1.00 57.69 71 LEU A O 1
ATOM 561 N N . GLY A 1 72 ? -2.942 -13.409 -11.636 1.00 51.31 72 GLY A N 1
ATOM 562 C CA . GLY A 1 72 ? -2.197 -14.564 -12.126 1.00 51.31 72 GLY A CA 1
ATOM 563 C C . GLY A 1 72 ? -1.037 -14.137 -13.037 1.00 51.31 72 GLY A C 1
ATOM 564 O O . GLY A 1 72 ? -0.981 -12.974 -13.451 1.00 51.31 72 GLY A O 1
ATOM 565 N N . PRO A 1 73 ? -0.114 -15.059 -13.356 1.00 54.66 73 PRO A N 1
ATOM 566 C CA . PRO A 1 73 ? 1.089 -14.771 -14.145 1.00 54.66 73 PRO A CA 1
ATOM 567 C C . PRO A 1 73 ? 0.815 -14.125 -15.520 1.00 54.66 73 PRO A C 1
ATOM 569 O O . PRO A 1 73 ? 1.692 -13.450 -16.050 1.00 54.66 73 PRO A O 1
ATOM 572 N N . ASP A 1 74 ? -0.409 -14.223 -16.045 1.00 53.16 74 ASP A N 1
ATOM 573 C CA . ASP A 1 74 ? -0.817 -13.656 -17.340 1.00 53.16 74 ASP A CA 1
ATOM 574 C C . ASP A 1 74 ? -1.103 -12.140 -17.335 1.00 53.16 74 ASP A C 1
ATOM 576 O O . ASP A 1 74 ? -1.443 -11.570 -18.367 1.00 53.16 74 ASP A O 1
ATOM 580 N N . ALA A 1 75 ? -0.982 -11.442 -16.201 1.00 53.50 75 ALA A N 1
ATOM 581 C CA . ALA A 1 75 ? -1.271 -10.000 -16.130 1.00 53.50 75 ALA A CA 1
ATOM 582 C C . ALA A 1 75 ? -0.146 -9.090 -16.673 1.00 53.50 75 ALA A C 1
ATOM 584 O O . ALA A 1 75 ? -0.219 -7.868 -16.523 1.00 53.50 75 ALA A O 1
ATOM 585 N N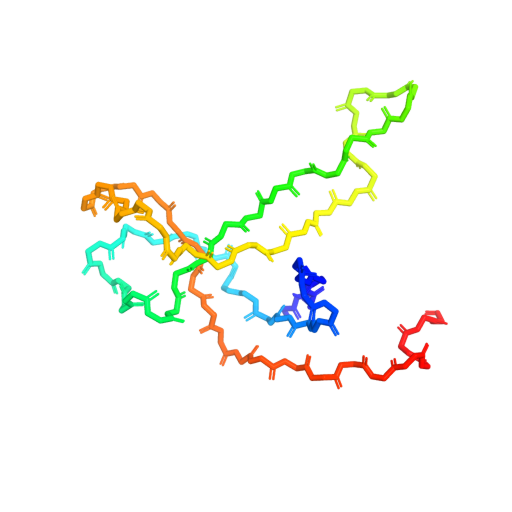 . SER A 1 76 ? 0.883 -9.674 -17.290 1.00 42.94 76 SER A N 1
ATOM 586 C CA . SER A 1 76 ? 1.977 -8.959 -17.950 1.00 42.94 76 SER A CA 1
ATOM 587 C C . SER A 1 76 ? 1.761 -9.006 -19.468 1.00 42.94 76 SER A C 1
ATOM 589 O O . SER A 1 76 ? 2.221 -9.930 -20.134 1.00 42.94 76 SER A O 1
ATOM 591 N N . SER A 1 77 ? 1.027 -8.045 -20.027 1.00 41.47 77 SER A N 1
ATOM 592 C CA . SER A 1 77 ? 0.991 -7.767 -21.473 1.00 41.47 77 SER A CA 1
ATOM 593 C C . SER A 1 77 ? 1.023 -6.270 -21.711 1.00 41.47 77 SER A C 1
ATOM 595 O O . SER A 1 77 ? 0.383 -5.543 -20.916 1.00 41.47 77 SER A O 1
#

Radius of gyration: 13.27 Å; chains: 1; bounding box: 31×26×36 Å

Secondary structure (DSSP, 8-state):
--EEEBTTS-EEEEPSS-EEGGGS-GGGEEEEEEEEETTEEEEEEEEEEE--SSPPPTTSEEEEEEEEE---GGG--

pLDDT: mean 82.3, std 12.91, range [41.47, 94.31]

Sequence (77 aa):
MRPYPTNYDRWVRLAAKELPAKDVPARYRWRLLPLPARYSAVPTGFVAVRIGGTEPLPGEMVLPAHAAVCLGPDASS